Protein AF-A0A9E6SUI2-F1 (afdb_monomer_lite)

Foldseek 3Di:
DDPVLVVLLLVLLVLLQVLLCLQQVHNDNVSSVVSCVVLVLDDPVRSVVNVLSNVQSVCCVVPVGRPDDGDPVSSVVSVVSSVSSVVSSVD

Secondary structure (DSSP, 8-state):
--HHHHHHHHHHHHHHHHHHHHHHTSS-HHHHHHHHHHTTS--HHHHHHHHHHHHHHHHHHHHS---S---HHHHHHHHHHHHHHHHHHT-

Radius of gyration: 12.63 Å; chains: 1; bounding box: 31×24×33 Å

Organism: NCBI:txid2682776

Structure (mmCIF, N/CA/C/O backbone):
data_AF-A0A9E6SUI2-F1
#
_entry.id   AF-A0A9E6SUI2-F1
#
loop_
_atom_site.group_PDB
_atom_site.id
_atom_site.type_symbol
_atom_site.label_atom_id
_atom_site.label_alt_id
_atom_site.label_comp_id
_atom_site.label_asym_id
_atom_site.label_entity_id
_atom_site.label_seq_id
_atom_site.pdbx_PDB_ins_code
_atom_site.Cartn_x
_atom_site.Cartn_y
_atom_site.Cartn_z
_atom_site.occupancy
_atom_site.B_iso_or_equiv
_atom_site.auth_seq_id
_atom_site.auth_comp_id
_atom_site.auth_asym_id
_atom_site.auth_atom_id
_atom_site.pdbx_PDB_model_num
ATOM 1 N N . MET A 1 1 ? 14.351 3.591 -16.335 1.00 66.56 1 MET A N 1
ATOM 2 C CA . MET A 1 1 ? 13.927 3.914 -14.957 1.00 66.56 1 MET A CA 1
ATOM 3 C C . MET A 1 1 ? 15.170 4.002 -14.094 1.00 66.56 1 MET A C 1
ATOM 5 O O . MET A 1 1 ? 16.018 3.125 -14.207 1.00 66.56 1 MET A O 1
ATOM 9 N N . ASP A 1 2 ? 15.297 5.064 -13.303 1.00 84.75 2 ASP A N 1
ATOM 10 C CA . ASP A 1 2 ? 16.411 5.246 -12.373 1.00 84.75 2 ASP A CA 1
ATOM 11 C C . ASP A 1 2 ? 16.413 4.140 -11.295 1.00 84.75 2 ASP A C 1
ATOM 13 O O . ASP A 1 2 ? 15.371 3.814 -10.719 1.00 84.75 2 ASP A O 1
ATOM 17 N N . GLU A 1 3 ? 17.568 3.513 -11.054 1.00 87.25 3 GLU A N 1
ATOM 18 C CA . GLU A 1 3 ? 17.672 2.365 -10.140 1.00 87.25 3 GLU A CA 1
ATOM 19 C C . GLU A 1 3 ? 17.417 2.768 -8.679 1.00 87.25 3 GLU A C 1
ATOM 21 O O . GLU A 1 3 ? 16.825 2.001 -7.911 1.00 87.25 3 GLU A O 1
ATOM 26 N N . VAL A 1 4 ? 17.817 3.981 -8.288 1.00 92.12 4 VAL A N 1
ATOM 27 C CA . VAL A 1 4 ? 17.579 4.511 -6.939 1.00 92.12 4 VAL A CA 1
ATOM 28 C C . VAL A 1 4 ? 16.084 4.722 -6.730 1.00 92.12 4 VAL A C 1
ATOM 30 O O . VAL A 1 4 ? 15.531 4.303 -5.709 1.00 92.12 4 VAL A O 1
ATOM 33 N N . LEU A 1 5 ? 15.410 5.301 -7.718 1.00 91.75 5 LEU A N 1
ATOM 34 C CA . LEU A 1 5 ? 13.977 5.547 -7.691 1.00 91.75 5 LEU A CA 1
ATOM 35 C C . LEU A 1 5 ? 13.170 4.246 -7.630 1.00 91.75 5 LEU A C 1
ATOM 37 O O . LEU A 1 5 ? 12.266 4.117 -6.801 1.00 91.75 5 LEU A O 1
ATOM 41 N N . ARG A 1 6 ? 13.563 3.237 -8.420 1.00 91.06 6 ARG A N 1
ATOM 42 C CA . ARG A 1 6 ? 12.991 1.883 -8.359 1.00 91.06 6 ARG A CA 1
ATOM 43 C C . ARG A 1 6 ? 13.099 1.296 -6.949 1.00 91.06 6 ARG A C 1
ATOM 45 O O . ARG A 1 6 ? 12.108 0.809 -6.406 1.00 91.06 6 ARG A O 1
ATOM 52 N N . LYS A 1 7 ? 14.285 1.359 -6.334 1.00 93.19 7 LYS A N 1
ATOM 53 C CA . LYS A 1 7 ? 14.511 0.847 -4.969 1.00 93.19 7 LYS A CA 1
ATOM 54 C C . LYS A 1 7 ? 13.664 1.585 -3.935 1.00 93.19 7 LYS A C 1
ATOM 56 O O . LYS A 1 7 ? 13.086 0.941 -3.059 1.00 93.19 7 LYS A O 1
ATOM 61 N N . ARG A 1 8 ? 13.549 2.912 -4.044 1.00 95.69 8 ARG A N 1
ATOM 62 C CA . ARG A 1 8 ? 12.707 3.726 -3.152 1.00 95.69 8 ARG A CA 1
ATOM 63 C C . ARG A 1 8 ? 11.233 3.356 -3.276 1.00 95.69 8 ARG A C 1
ATOM 65 O O . ARG A 1 8 ? 10.586 3.162 -2.251 1.00 95.69 8 ARG A O 1
ATOM 72 N N . PHE A 1 9 ? 10.725 3.197 -4.496 1.00 95.69 9 PHE A N 1
ATOM 73 C CA . PHE A 1 9 ? 9.356 2.741 -4.735 1.00 95.69 9 PHE A CA 1
ATOM 74 C C . PHE A 1 9 ? 9.084 1.383 -4.088 1.00 95.69 9 PHE A C 1
ATOM 76 O O . PHE A 1 9 ? 8.170 1.274 -3.274 1.00 95.69 9 PHE A O 1
ATOM 83 N N . VAL A 1 10 ? 9.914 0.374 -4.379 1.00 95.12 10 VAL A N 1
ATOM 84 C CA . VAL A 1 10 ? 9.751 -0.977 -3.815 1.00 95.12 10 VAL A CA 1
ATOM 85 C C . VAL A 1 10 ? 9.809 -0.939 -2.288 1.00 95.12 10 VAL A C 1
ATOM 87 O O . VAL A 1 10 ? 8.980 -1.556 -1.624 1.00 95.12 10 VAL A O 1
ATOM 90 N N . GLY A 1 11 ? 10.750 -0.183 -1.717 1.00 96.19 11 GLY A N 1
ATOM 91 C CA . GLY A 1 11 ? 10.867 -0.022 -0.269 1.00 96.19 11 GLY A CA 1
ATOM 92 C C . GLY A 1 11 ? 9.611 0.579 0.368 1.00 96.19 11 GLY A C 1
ATOM 93 O O . GLY A 1 11 ? 9.102 0.036 1.346 1.00 96.19 11 GLY A O 1
ATOM 94 N N . GLN A 1 12 ? 9.078 1.662 -0.205 1.00 97.38 12 GLN A N 1
ATOM 95 C CA . GLN A 1 12 ? 7.879 2.326 0.317 1.00 97.38 12 GLN A CA 1
ATOM 96 C C . GLN A 1 12 ? 6.613 1.481 0.125 1.00 97.38 12 GLN A C 1
ATOM 98 O O . GLN A 1 12 ? 5.815 1.356 1.052 1.00 97.38 12 GLN A O 1
ATOM 103 N N . ALA A 1 13 ? 6.443 0.839 -1.032 1.00 97.06 13 ALA A N 1
ATOM 104 C CA . ALA A 1 13 ? 5.311 -0.049 -1.288 1.00 97.06 13 ALA A CA 1
ATOM 105 C C . ALA A 1 13 ? 5.302 -1.251 -0.326 1.00 97.06 13 ALA A C 1
ATOM 107 O O . ALA A 1 13 ? 4.260 -1.588 0.238 1.00 97.06 13 ALA A O 1
ATOM 108 N N . ARG A 1 14 ? 6.471 -1.845 -0.048 1.00 96.06 14 ARG A N 1
ATOM 109 C CA . ARG A 1 14 ? 6.605 -2.907 0.963 1.00 96.06 14 ARG A CA 1
ATOM 110 C C . ARG A 1 14 ? 6.250 -2.431 2.360 1.00 96.06 14 ARG A C 1
ATOM 112 O O . ARG A 1 14 ? 5.554 -3.144 3.076 1.00 96.06 14 ARG A O 1
ATOM 119 N N . LEU A 1 15 ? 6.700 -1.241 2.750 1.00 97.31 15 LEU A N 1
ATOM 120 C CA . LEU A 1 15 ? 6.352 -0.675 4.050 1.00 97.31 15 LEU A CA 1
ATOM 121 C C . LEU A 1 15 ? 4.833 -0.502 4.188 1.00 97.31 15 LEU A C 1
ATOM 123 O O . LEU A 1 15 ? 4.261 -0.932 5.186 1.00 97.31 15 LEU A O 1
ATOM 127 N N . VAL A 1 16 ? 4.169 0.049 3.168 1.00 97.38 16 VAL A N 1
ATOM 128 C CA . VAL A 1 16 ? 2.703 0.179 3.145 1.00 97.38 16 VAL A CA 1
ATOM 129 C C . VAL A 1 16 ? 2.017 -1.183 3.266 1.00 97.38 16 VAL A C 1
ATOM 131 O O . VAL A 1 16 ? 1.088 -1.322 4.059 1.00 97.38 16 VAL A O 1
ATOM 134 N N . ARG A 1 17 ? 2.491 -2.207 2.543 1.00 97.06 17 ARG A N 1
ATOM 135 C CA . ARG A 1 17 ? 1.967 -3.578 2.654 1.00 97.06 17 ARG A CA 1
ATOM 136 C C . ARG A 1 17 ? 2.072 -4.122 4.078 1.00 97.06 17 ARG A C 1
ATOM 138 O O . ARG A 1 17 ? 1.096 -4.662 4.587 1.00 97.06 17 ARG A O 1
ATOM 145 N N . LEU A 1 18 ? 3.224 -3.959 4.728 1.00 96.38 18 LEU A N 1
ATOM 146 C CA . LEU A 1 18 ? 3.431 -4.422 6.103 1.00 96.38 18 LEU A CA 1
ATOM 147 C C . LEU A 1 18 ? 2.502 -3.713 7.096 1.00 96.38 18 LEU A C 1
ATOM 149 O O . LEU A 1 18 ? 1.947 -4.358 7.983 1.00 96.38 18 LEU A O 1
ATOM 1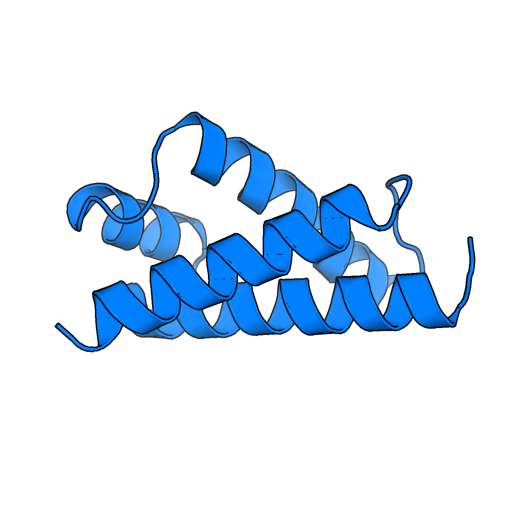53 N N . LEU A 1 19 ? 2.300 -2.404 6.933 1.00 96.62 19 LEU A N 1
ATOM 154 C CA . LEU A 1 19 ? 1.372 -1.635 7.766 1.00 96.62 19 LEU A CA 1
ATOM 155 C C . LEU A 1 19 ? -0.076 -2.088 7.556 1.00 96.62 19 LEU A C 1
ATOM 157 O O . LEU A 1 19 ? -0.803 -2.276 8.526 1.00 96.62 19 LEU A O 1
ATOM 161 N N . LEU A 1 20 ? -0.480 -2.328 6.306 1.00 96.62 20 LEU A N 1
ATOM 162 C CA . LEU A 1 20 ? -1.798 -2.878 5.987 1.00 96.62 20 LEU A CA 1
ATOM 163 C C . LEU A 1 20 ? -2.010 -4.249 6.631 1.00 96.62 20 LEU A C 1
ATOM 165 O O . LEU A 1 20 ? -3.063 -4.473 7.221 1.00 96.62 20 LEU A O 1
ATOM 169 N N . TRP A 1 21 ? -1.015 -5.137 6.571 1.00 96.69 21 TRP A N 1
ATOM 170 C CA . TRP A 1 21 ? -1.094 -6.449 7.218 1.00 96.69 21 TRP A CA 1
ATOM 171 C C . TRP A 1 21 ? -1.246 -6.359 8.730 1.00 96.69 21 TRP A C 1
ATOM 173 O O . TRP A 1 21 ? -1.996 -7.137 9.317 1.00 96.69 21 TRP A O 1
ATOM 183 N N . ARG A 1 22 ? -0.565 -5.395 9.357 1.00 95.81 22 ARG A N 1
ATOM 184 C CA . ARG A 1 22 ? -0.707 -5.127 10.790 1.00 95.81 22 ARG A CA 1
ATOM 185 C C . ARG A 1 22 ? -2.125 -4.659 11.127 1.00 95.81 22 ARG A C 1
ATOM 187 O O . ARG A 1 22 ? -2.761 -5.269 11.978 1.00 95.81 22 ARG A O 1
ATOM 194 N N . ILE A 1 23 ? -2.642 -3.667 10.399 1.00 94.50 23 ILE A N 1
ATOM 195 C CA . ILE A 1 23 ? -3.997 -3.115 10.587 1.00 94.50 23 ILE A CA 1
ATOM 196 C C . ILE A 1 23 ? -5.075 -4.184 10.371 1.00 94.50 23 ILE A C 1
ATOM 198 O O . ILE A 1 23 ? -6.032 -4.278 11.134 1.00 94.50 23 ILE A O 1
ATOM 202 N N . GLY A 1 24 ? -4.934 -4.991 9.319 1.00 94.50 24 GLY A N 1
ATOM 203 C CA . GLY A 1 24 ? -5.888 -6.046 8.982 1.00 94.50 24 GLY A CA 1
ATOM 204 C C . GLY A 1 24 ? -5.720 -7.336 9.781 1.00 94.50 24 GLY A C 1
ATOM 205 O O . GLY A 1 24 ? -6.550 -8.230 9.631 1.00 94.50 24 GLY A O 1
ATOM 206 N N . ASN A 1 25 ? -4.646 -7.463 10.570 1.00 95.38 25 ASN A N 1
ATOM 207 C CA . ASN A 1 25 ? -4.209 -8.706 11.214 1.00 95.38 25 ASN A CA 1
ATOM 208 C C . ASN A 1 25 ? -4.279 -9.928 10.268 1.00 95.38 25 ASN A C 1
ATOM 210 O O . ASN A 1 25 ? -4.756 -11.005 10.626 1.00 95.38 25 ASN A O 1
ATOM 214 N N . SER A 1 26 ? -3.871 -9.727 9.014 1.00 95.56 26 SER A N 1
ATOM 215 C CA . SER A 1 26 ? -4.006 -10.691 7.920 1.00 95.56 26 SER A CA 1
ATOM 216 C C . SER A 1 26 ? -2.980 -10.387 6.833 1.00 95.56 26 SER A C 1
ATOM 218 O O . SER A 1 26 ? -2.537 -9.253 6.694 1.00 95.56 26 SER A O 1
ATOM 220 N N . THR A 1 27 ? -2.605 -11.381 6.030 1.00 94.88 27 THR A N 1
ATOM 221 C CA . THR A 1 27 ? -1.791 -11.163 4.822 1.00 94.88 27 THR A CA 1
ATOM 222 C C . THR A 1 27 ? -2.637 -10.959 3.564 1.00 94.88 27 THR A C 1
ATOM 224 O O . THR A 1 27 ? -2.111 -10.570 2.518 1.00 94.88 27 THR A O 1
ATOM 227 N N . ASP A 1 28 ? -3.951 -11.179 3.660 1.00 95.69 28 ASP A N 1
ATOM 228 C CA . ASP A 1 28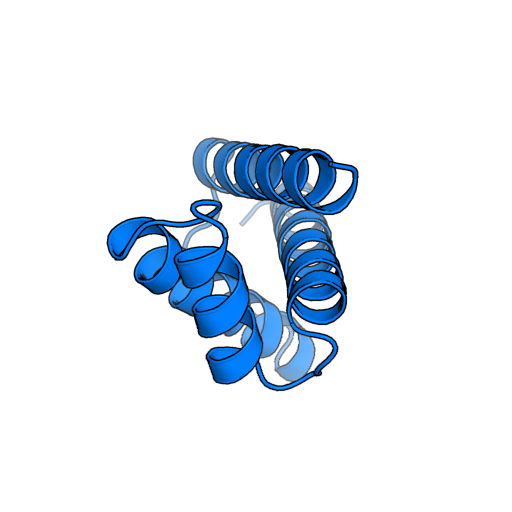 ? -4.900 -10.937 2.580 1.00 95.69 28 ASP A CA 1
ATOM 229 C C . ASP A 1 28 ? -5.151 -9.432 2.405 1.00 95.69 28 ASP A C 1
ATOM 231 O O . ASP A 1 28 ? -5.715 -8.768 3.280 1.00 95.69 28 ASP A O 1
ATOM 235 N N . LEU A 1 29 ? -4.733 -8.874 1.264 1.00 94.50 29 LEU A N 1
ATOM 236 C CA . LEU A 1 29 ? -4.824 -7.432 1.017 1.00 94.50 29 LEU A CA 1
ATOM 237 C C . LEU A 1 29 ? -6.269 -6.929 0.971 1.00 94.50 29 LEU A C 1
ATOM 239 O O . LEU A 1 29 ? -6.515 -5.807 1.405 1.00 94.50 29 LEU A O 1
ATOM 243 N N . ALA A 1 30 ? -7.227 -7.730 0.495 1.00 95.44 30 ALA A N 1
ATOM 244 C CA . ALA A 1 30 ? -8.631 -7.322 0.468 1.00 95.44 30 ALA A CA 1
ATOM 245 C C . ALA A 1 30 ? -9.177 -7.122 1.892 1.00 95.44 30 ALA A C 1
ATOM 247 O O . ALA A 1 30 ? -9.795 -6.095 2.183 1.00 95.44 30 ALA A O 1
ATOM 248 N N . THR A 1 31 ? -8.865 -8.052 2.796 1.00 96.12 31 THR A N 1
ATOM 249 C CA . THR A 1 31 ? -9.158 -7.960 4.233 1.00 96.12 31 THR A CA 1
ATOM 250 C C . THR A 1 31 ? -8.503 -6.725 4.849 1.00 96.12 31 THR A C 1
ATOM 252 O O . THR A 1 31 ? -9.165 -5.950 5.539 1.00 96.12 31 THR A O 1
ATOM 255 N N . CYS A 1 32 ? -7.226 -6.485 4.547 1.00 97.12 32 CYS A N 1
ATOM 256 C CA . CYS A 1 32 ? -6.488 -5.339 5.081 1.00 97.12 32 CYS A CA 1
ATOM 257 C C . CYS A 1 32 ? -7.046 -3.996 4.599 1.00 97.12 32 CYS A C 1
ATOM 259 O O . CYS A 1 32 ? -7.197 -3.066 5.390 1.00 97.12 32 CYS A O 1
ATOM 261 N N . PHE A 1 33 ? -7.396 -3.889 3.315 1.00 97.00 33 PHE A N 1
ATOM 262 C CA . PHE A 1 33 ? -8.0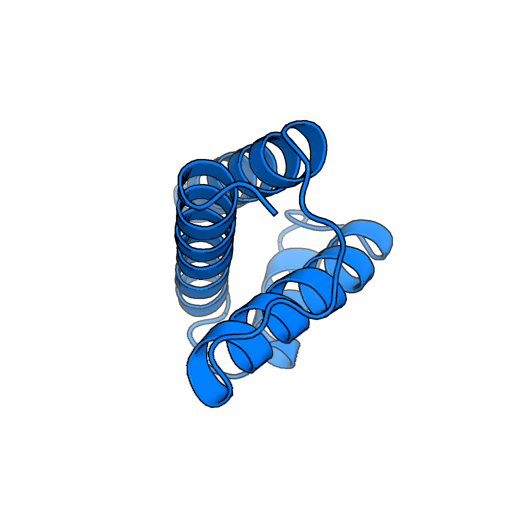49 -2.698 2.778 1.00 97.00 33 PHE A CA 1
ATOM 263 C C . PHE A 1 33 ? -9.426 -2.483 3.399 1.00 97.00 33 PHE A C 1
ATOM 265 O O . PHE A 1 33 ? -9.778 -1.346 3.703 1.00 97.00 33 PHE A O 1
ATOM 272 N N . CYS A 1 34 ? -10.192 -3.552 3.635 1.00 96.38 34 CYS A N 1
ATOM 273 C CA . CYS A 1 34 ? -11.476 -3.455 4.319 1.00 96.38 34 CYS A CA 1
ATOM 274 C C . CYS A 1 34 ? -11.312 -2.881 5.735 1.00 96.38 34 CYS A C 1
ATOM 276 O O . CYS A 1 34 ? -11.976 -1.899 6.067 1.00 96.38 34 CYS A O 1
ATOM 278 N N . ALA A 1 35 ? -10.373 -3.415 6.523 1.00 95.50 35 ALA A N 1
ATOM 279 C CA . ALA A 1 35 ? -10.070 -2.921 7.867 1.00 95.50 35 ALA A CA 1
ATOM 280 C C . ALA A 1 35 ? -9.612 -1.451 7.856 1.00 95.50 35 ALA A C 1
ATOM 282 O O . ALA A 1 35 ? -10.146 -0.621 8.592 1.00 95.50 35 ALA A O 1
ATOM 283 N N . ALA A 1 36 ? -8.690 -1.092 6.957 1.00 95.38 36 ALA A N 1
ATOM 284 C CA . ALA A 1 36 ? -8.201 0.279 6.826 1.00 95.38 36 ALA A CA 1
ATOM 285 C C . ALA A 1 36 ? -9.302 1.270 6.392 1.00 95.38 36 ALA A C 1
ATOM 287 O O . ALA A 1 36 ? -9.321 2.411 6.857 1.00 95.38 36 ALA A O 1
ATOM 288 N N . LYS A 1 37 ? -10.251 0.850 5.541 1.00 95.50 37 LYS A N 1
ATOM 289 C CA . LYS A 1 37 ? -11.435 1.657 5.195 1.00 95.50 37 LYS A CA 1
ATOM 290 C C . LYS A 1 37 ? -12.376 1.828 6.386 1.00 95.50 37 LYS A C 1
ATOM 292 O O . LYS A 1 37 ? -12.822 2.940 6.650 1.00 95.50 37 LYS A O 1
ATOM 297 N N . GLN A 1 38 ? -12.676 0.746 7.104 1.00 93.69 38 GLN A N 1
ATOM 298 C CA . GLN A 1 38 ? -13.560 0.779 8.274 1.00 93.69 38 GLN A CA 1
ATOM 299 C C . GLN A 1 38 ? -12.997 1.664 9.394 1.00 93.69 38 GLN A C 1
ATOM 301 O O . GLN A 1 38 ? -13.758 2.374 10.045 1.00 93.69 38 GLN A O 1
ATOM 306 N N . GLY A 1 39 ? -11.671 1.694 9.560 1.00 90.81 39 GLY A N 1
ATOM 307 C CA . GLY A 1 39 ? -10.976 2.605 10.474 1.00 90.81 39 GLY A CA 1
ATOM 308 C C . GLY A 1 39 ? -10.851 4.054 9.978 1.00 90.81 39 GLY A C 1
ATOM 309 O O . GLY A 1 39 ? -10.171 4.851 10.616 1.00 90.81 39 GLY A O 1
ATOM 310 N N . GLY A 1 40 ? -11.435 4.409 8.825 1.00 92.06 40 GLY A N 1
ATOM 311 C CA . GLY A 1 40 ? -11.344 5.757 8.246 1.00 92.06 40 GLY A CA 1
ATOM 312 C C . GLY A 1 40 ? -9.945 6.141 7.743 1.00 92.06 40 GLY A C 1
ATOM 313 O O . GLY A 1 40 ? -9.680 7.309 7.455 1.00 92.06 40 GLY A O 1
ATOM 314 N N . MET A 1 41 ? -9.035 5.170 7.624 1.00 93.38 41 MET A N 1
ATOM 315 C CA . MET A 1 41 ? -7.640 5.397 7.246 1.00 93.38 41 MET A CA 1
ATOM 316 C C . MET A 1 41 ? -7.479 5.554 5.734 1.00 93.38 41 MET A C 1
ATOM 318 O O . MET A 1 41 ? -6.596 6.285 5.290 1.00 93.38 41 MET A O 1
ATOM 322 N N . LEU A 1 42 ? -8.322 4.900 4.933 1.00 95.06 42 LEU A N 1
ATOM 323 C CA . LEU A 1 42 ? -8.285 4.938 3.468 1.00 95.06 42 LEU A CA 1
ATOM 324 C C . LEU A 1 42 ? -9.680 5.183 2.883 1.00 95.06 42 LEU A C 1
ATOM 326 O O . LEU A 1 42 ? -10.671 4.660 3.388 1.00 95.06 42 LEU A O 1
ATOM 330 N N . GLY A 1 43 ? -9.740 5.953 1.796 1.00 95.31 43 GLY A N 1
ATOM 331 C CA . GLY A 1 43 ? -10.922 6.066 0.939 1.00 95.31 43 GLY A CA 1
ATOM 332 C C . GLY A 1 43 ? -10.932 5.044 -0.205 1.00 95.31 43 GLY A C 1
ATOM 333 O O . GLY A 1 43 ? -9.980 4.288 -0.396 1.00 95.31 43 GLY A O 1
ATOM 334 N N . ASP A 1 44 ? -12.000 5.038 -1.004 1.00 94.25 44 ASP A N 1
ATOM 335 C CA . ASP A 1 44 ? -12.121 4.164 -2.182 1.00 94.25 44 ASP A CA 1
ATOM 336 C C . ASP A 1 44 ? -11.029 4.410 -3.233 1.00 94.25 44 ASP A C 1
ATOM 338 O O . ASP A 1 44 ? -10.449 3.456 -3.754 1.00 94.25 44 ASP A O 1
ATOM 342 N N . ASP A 1 45 ? -10.698 5.674 -3.503 1.00 94.81 45 ASP A N 1
ATOM 343 C CA . ASP A 1 4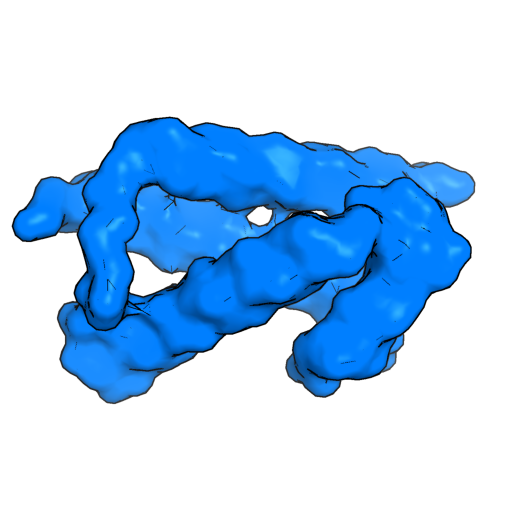5 ? -9.623 6.030 -4.438 1.00 94.81 45 ASP A CA 1
ATOM 344 C C . ASP A 1 45 ? -8.240 5.623 -3.917 1.00 94.81 45 ASP A C 1
ATOM 346 O O . ASP A 1 45 ? -7.395 5.169 -4.690 1.00 94.81 45 ASP A O 1
ATOM 350 N N . ASP A 1 46 ? -8.024 5.717 -2.600 1.00 94.62 46 ASP A N 1
ATOM 351 C CA . ASP A 1 46 ? -6.777 5.275 -1.977 1.00 94.62 46 ASP A CA 1
ATOM 352 C C . ASP A 1 46 ? -6.591 3.764 -2.143 1.00 94.62 46 ASP A C 1
ATOM 354 O O . ASP A 1 46 ? -5.502 3.312 -2.486 1.00 94.62 46 ASP A O 1
ATOM 358 N N . VAL A 1 47 ? -7.653 2.981 -1.927 1.00 95.69 47 VAL A N 1
ATOM 359 C CA . VAL A 1 47 ? -7.612 1.518 -2.066 1.00 95.69 47 VAL A CA 1
ATOM 360 C C . VAL A 1 47 ? -7.349 1.102 -3.507 1.00 95.69 47 VAL A C 1
ATOM 362 O O . VAL A 1 47 ? -6.521 0.221 -3.734 1.00 95.69 47 VAL A O 1
ATOM 365 N N . ARG A 1 48 ? -8.013 1.736 -4.481 1.00 95.19 48 ARG A N 1
ATOM 366 C CA . ARG A 1 48 ? -7.775 1.456 -5.905 1.00 95.19 48 ARG A CA 1
ATOM 367 C C . ARG A 1 48 ? -6.317 1.691 -6.271 1.00 95.19 48 ARG A C 1
ATOM 369 O O . ARG A 1 48 ? -5.657 0.774 -6.753 1.00 95.19 48 ARG A O 1
ATOM 376 N N . LEU A 1 49 ? -5.806 2.876 -5.940 1.00 94.81 49 LEU A N 1
ATOM 377 C CA . LEU A 1 49 ? -4.432 3.241 -6.250 1.00 94.81 49 LEU A CA 1
ATOM 378 C C . LEU A 1 49 ? -3.430 2.332 -5.532 1.00 94.81 49 LEU A C 1
ATOM 380 O O . LEU A 1 49 ? -2.516 1.807 -6.158 1.00 94.81 49 LEU A O 1
ATOM 384 N N . LEU A 1 50 ? -3.592 2.103 -4.227 1.00 96.50 50 LEU A N 1
ATOM 385 C CA . LEU A 1 50 ? -2.705 1.209 -3.481 1.00 96.50 50 LEU A CA 1
ATOM 386 C C . LEU A 1 50 ? -2.747 -0.221 -4.027 1.00 96.50 50 LEU A C 1
ATOM 388 O O . LEU A 1 50 ? -1.707 -0.870 -4.064 1.00 96.50 50 LEU A O 1
ATOM 392 N N . GLY A 1 51 ? -3.898 -0.701 -4.498 1.00 96.12 51 GLY A N 1
ATOM 393 C CA . GLY A 1 51 ? -4.007 -1.986 -5.187 1.00 96.12 51 GLY A CA 1
ATOM 394 C C . GLY A 1 51 ? -3.091 -2.071 -6.410 1.00 96.12 51 GLY A C 1
ATOM 395 O O . GLY A 1 51 ? -2.325 -3.027 -6.536 1.00 96.12 51 GLY A O 1
ATOM 396 N N . GLU A 1 52 ? -3.101 -1.047 -7.265 1.00 95.62 52 GLU A N 1
ATOM 397 C CA . GLU A 1 52 ? -2.227 -0.970 -8.443 1.00 95.62 52 GLU A CA 1
ATOM 398 C C . GLU A 1 52 ? -0.741 -0.923 -8.054 1.00 95.62 52 GLU A C 1
ATOM 400 O O . GLU A 1 52 ? 0.073 -1.677 -8.593 1.00 95.62 52 GLU A O 1
ATOM 405 N N . LEU A 1 53 ? -0.379 -0.090 -7.072 1.00 96.38 53 LEU A N 1
ATOM 406 C CA . LEU A 1 53 ? 1.015 0.077 -6.646 1.00 96.38 53 LEU A CA 1
ATOM 407 C C . LEU A 1 53 ? 1.575 -1.171 -5.961 1.00 96.38 53 LEU A C 1
ATOM 409 O O . LEU A 1 53 ? 2.717 -1.557 -6.212 1.00 96.38 53 LEU A O 1
ATOM 413 N N . LEU A 1 54 ? 0.777 -1.826 -5.119 1.00 96.38 54 LEU A N 1
ATOM 414 C CA . LEU A 1 54 ? 1.167 -3.082 -4.485 1.00 96.38 54 LEU A CA 1
ATOM 415 C C . LEU A 1 54 ? 1.236 -4.223 -5.508 1.00 96.38 54 LEU A C 1
ATOM 417 O O . LEU A 1 54 ? 2.117 -5.074 -5.398 1.00 96.38 54 LEU A O 1
ATOM 421 N N . GLY A 1 55 ? 0.369 -4.230 -6.523 1.00 95.12 55 GLY A N 1
ATOM 422 C CA . GLY A 1 55 ? 0.472 -5.159 -7.650 1.00 95.12 55 GLY A CA 1
ATOM 423 C C . GLY A 1 55 ? 1.766 -4.964 -8.446 1.00 95.12 55 GLY A C 1
ATOM 424 O O . GLY A 1 55 ? 2.464 -5.933 -8.744 1.00 95.12 55 GLY A O 1
ATOM 425 N N . ALA A 1 56 ? 2.140 -3.712 -8.721 1.00 93.88 56 ALA A N 1
ATOM 426 C CA . ALA A 1 56 ? 3.392 -3.381 -9.397 1.00 93.88 56 ALA A CA 1
ATOM 427 C C . ALA A 1 56 ? 4.637 -3.755 -8.571 1.00 93.88 56 ALA A C 1
ATOM 429 O O . ALA A 1 56 ? 5.629 -4.229 -9.129 1.00 93.88 56 ALA A O 1
ATOM 430 N N . GLU A 1 57 ? 4.594 -3.589 -7.245 1.00 95.19 57 GLU A N 1
ATOM 431 C CA . GLU A 1 57 ? 5.659 -4.061 -6.352 1.00 95.19 57 GLU A CA 1
ATOM 432 C C . GLU A 1 57 ? 5.779 -5.591 -6.365 1.00 95.19 57 GLU A C 1
ATOM 434 O O . GLU A 1 57 ? 6.894 -6.106 -6.454 1.00 95.19 57 GLU A O 1
ATOM 439 N N . GLU A 1 58 ? 4.659 -6.320 -6.353 1.00 93.50 58 GLU A N 1
ATOM 440 C CA . GLU A 1 58 ? 4.675 -7.787 -6.420 1.00 93.50 58 GLU A CA 1
ATOM 441 C C . GLU A 1 58 ? 5.241 -8.281 -7.759 1.00 93.50 58 GLU A C 1
ATOM 443 O O . GLU A 1 58 ? 6.097 -9.166 -7.795 1.00 93.50 58 GLU A O 1
ATOM 448 N N . ALA A 1 59 ? 4.843 -7.653 -8.869 1.00 92.62 59 ALA A N 1
ATOM 449 C CA . ALA A 1 59 ? 5.401 -7.944 -10.187 1.00 92.62 59 ALA A CA 1
ATOM 450 C C . ALA A 1 59 ? 6.918 -7.693 -10.231 1.00 92.62 59 ALA A C 1
ATOM 452 O O . ALA A 1 59 ? 7.661 -8.504 -10.789 1.00 92.62 59 ALA A O 1
ATOM 453 N N . CYS A 1 60 ? 7.386 -6.627 -9.576 1.00 90.88 60 CYS A N 1
ATOM 454 C CA . CYS A 1 60 ? 8.808 -6.327 -9.443 1.00 90.88 60 CYS A CA 1
ATOM 455 C C . CYS A 1 60 ? 9.551 -7.373 -8.614 1.00 90.88 60 CYS A C 1
ATOM 457 O O . CYS A 1 60 ? 10.703 -7.678 -8.914 1.00 90.88 60 CYS A O 1
ATOM 459 N N . ARG A 1 61 ? 8.923 -7.927 -7.577 1.00 87.25 61 ARG A N 1
ATOM 460 C CA . ARG A 1 61 ? 9.511 -9.000 -6.772 1.00 87.25 61 ARG A CA 1
ATOM 461 C C . ARG A 1 61 ? 9.600 -10.315 -7.549 1.00 87.25 61 ARG A C 1
ATOM 463 O O . ARG A 1 61 ? 10.583 -11.030 -7.388 1.00 87.25 61 ARG A O 1
ATOM 470 N N . ALA A 1 62 ? 8.592 -10.624 -8.363 1.00 91.31 62 ALA A N 1
ATOM 471 C CA . ALA A 1 62 ? 8.518 -11.874 -9.116 1.00 91.31 62 ALA A CA 1
ATOM 472 C C . ALA A 1 62 ? 9.376 -11.872 -10.393 1.00 91.31 62 ALA A C 1
ATOM 474 O O . ALA A 1 62 ? 10.001 -12.880 -10.704 1.00 91.31 62 ALA A O 1
ATOM 475 N N . ASN A 1 63 ? 9.409 -10.754 -11.125 1.00 89.25 63 ASN A N 1
ATOM 476 C CA . ASN A 1 63 ? 9.962 -10.689 -12.485 1.00 89.25 63 ASN A CA 1
ATOM 477 C C . ASN A 1 63 ? 11.090 -9.658 -12.654 1.00 89.25 63 ASN A C 1
ATOM 479 O O . ASN A 1 63 ? 11.485 -9.370 -13.779 1.00 89.25 63 ASN A O 1
ATOM 483 N N . ASP A 1 64 ? 11.562 -9.045 -11.565 1.00 84.94 64 ASP A N 1
ATOM 484 C CA . ASP A 1 64 ? 12.519 -7.928 -11.587 1.00 84.94 64 ASP A CA 1
ATOM 485 C C . ASP A 1 64 ? 12.082 -6.734 -12.469 1.00 84.94 64 ASP A C 1
ATOM 487 O O . ASP A 1 64 ? 12.890 -5.927 -12.920 1.00 84.94 64 ASP A O 1
ATOM 491 N N . ALA A 1 65 ? 10.775 -6.580 -12.694 1.00 84.50 65 ALA A N 1
ATOM 492 C CA . ALA A 1 65 ? 10.214 -5.539 -13.548 1.00 84.50 65 ALA A CA 1
ATOM 493 C C . ALA A 1 65 ? 9.095 -4.785 -12.827 1.00 84.50 65 ALA A C 1
ATOM 495 O O . ALA A 1 65 ? 8.151 -5.393 -12.328 1.00 84.50 65 ALA A O 1
ATOM 496 N N . VAL A 1 66 ? 9.180 -3.453 -12.796 1.00 84.69 66 VAL A N 1
ATOM 497 C CA . VAL A 1 66 ? 8.074 -2.597 -12.347 1.00 84.69 66 VAL A CA 1
ATOM 498 C C . VAL A 1 66 ? 7.244 -2.240 -13.585 1.00 84.69 66 VAL A C 1
ATOM 500 O O . VAL A 1 66 ? 7.754 -1.525 -14.446 1.00 84.69 66 VAL A O 1
ATOM 503 N N . PRO A 1 67 ? 5.997 -2.725 -13.716 1.00 88.38 67 PRO A N 1
ATOM 504 C CA . PRO A 1 67 ? 5.188 -2.545 -14.925 1.00 88.38 67 PRO A CA 1
ATOM 505 C C . PRO A 1 67 ? 4.528 -1.157 -15.019 1.00 88.38 67 PRO A C 1
ATOM 507 O O . PRO A 1 67 ? 3.604 -0.970 -15.804 1.00 88.38 67 PRO A O 1
ATOM 510 N N . ILE A 1 68 ? 4.976 -0.196 -14.208 1.00 88.88 68 ILE A N 1
ATOM 511 C CA . ILE A 1 68 ? 4.468 1.176 -14.164 1.00 88.88 68 ILE A CA 1
ATOM 512 C C . ILE A 1 68 ? 5.631 2.161 -14.243 1.00 88.88 68 ILE A C 1
ATOM 514 O O . ILE A 1 68 ? 6.751 1.857 -13.822 1.00 88.88 68 ILE A O 1
ATOM 518 N N . GLU A 1 69 ? 5.357 3.357 -14.754 1.00 89.50 69 GLU A N 1
ATOM 519 C CA . GLU A 1 69 ? 6.300 4.462 -14.648 1.00 89.50 69 GLU A CA 1
ATOM 520 C C . GLU A 1 69 ? 6.360 4.930 -13.190 1.00 89.50 69 GLU A C 1
ATOM 522 O O . GLU A 1 69 ? 5.338 5.231 -12.573 1.00 89.50 69 GLU A O 1
ATOM 527 N N . VAL A 1 70 ? 7.565 4.931 -12.622 1.00 90.31 70 VAL A N 1
ATOM 528 C CA . VAL A 1 70 ? 7.811 5.397 -11.258 1.00 90.31 70 VAL A CA 1
ATOM 529 C C . VAL A 1 70 ? 8.475 6.760 -11.331 1.00 90.31 70 VAL A C 1
ATOM 531 O O . VAL A 1 70 ? 9.560 6.892 -11.898 1.00 90.31 70 VAL A O 1
ATOM 534 N N . ASP A 1 71 ? 7.849 7.737 -10.687 1.00 93.38 71 ASP A N 1
ATOM 535 C CA . ASP A 1 71 ? 8.373 9.083 -10.480 1.00 93.38 71 ASP A CA 1
ATOM 536 C C . ASP A 1 71 ? 8.468 9.424 -8.972 1.00 93.38 71 ASP A C 1
ATOM 538 O O . ASP A 1 71 ? 7.982 8.694 -8.098 1.00 93.38 71 ASP A O 1
ATOM 542 N N . GLU A 1 72 ? 9.117 10.544 -8.642 1.00 94.44 72 GLU A N 1
ATOM 543 C CA . GLU A 1 72 ? 9.270 11.020 -7.256 1.00 94.44 72 GLU A CA 1
ATOM 544 C C . GLU A 1 72 ? 7.930 11.343 -6.573 1.00 94.44 72 GLU A C 1
ATOM 546 O O . GLU A 1 72 ? 7.804 11.177 -5.357 1.00 94.44 72 GLU A O 1
ATOM 551 N N . VAL A 1 73 ? 6.915 11.780 -7.326 1.00 94.25 73 VAL A N 1
ATOM 552 C CA . VAL A 1 73 ? 5.573 12.070 -6.798 1.00 94.25 73 VAL A CA 1
ATOM 553 C C . VAL A 1 73 ? 4.921 10.780 -6.321 1.00 94.25 73 VAL A C 1
ATOM 555 O O . VAL A 1 73 ? 4.331 10.762 -5.239 1.00 94.25 73 VAL A O 1
ATOM 558 N N . LEU A 1 74 ? 5.072 9.687 -7.069 1.00 94.19 74 LEU A N 1
ATOM 559 C CA . LEU A 1 74 ? 4.537 8.382 -6.699 1.00 94.19 74 LEU A CA 1
ATOM 560 C C . LEU A 1 74 ? 5.186 7.837 -5.422 1.00 94.19 74 LEU A C 1
ATOM 562 O O . LEU A 1 74 ? 4.491 7.374 -4.513 1.00 94.19 74 LEU A O 1
ATOM 566 N N . VAL A 1 75 ? 6.511 7.963 -5.312 1.00 95.56 75 VAL A N 1
ATOM 567 C CA . VAL A 1 75 ? 7.257 7.582 -4.103 1.00 95.56 75 VAL A CA 1
ATOM 568 C C . VAL A 1 75 ? 6.826 8.427 -2.905 1.00 95.56 75 VAL A C 1
ATOM 570 O O . VAL A 1 75 ? 6.542 7.879 -1.838 1.00 95.56 75 VAL A O 1
ATOM 573 N N . ALA A 1 76 ? 6.711 9.746 -3.073 1.00 95.88 76 ALA A N 1
ATOM 574 C CA . ALA A 1 76 ? 6.231 10.637 -2.019 1.00 95.88 76 ALA A CA 1
ATOM 575 C C . ALA A 1 76 ? 4.788 10.307 -1.600 1.00 95.88 76 ALA A C 1
ATOM 577 O O . ALA A 1 76 ? 4.431 10.430 -0.427 1.00 95.88 76 ALA A O 1
ATOM 578 N N . LYS A 1 77 ? 3.947 9.858 -2.537 1.00 95.75 77 LYS A N 1
ATOM 579 C CA . LYS A 1 77 ? 2.570 9.443 -2.252 1.00 95.75 77 LYS A CA 1
ATOM 580 C C . LYS A 1 77 ? 2.525 8.164 -1.417 1.00 95.75 77 LYS A C 1
ATOM 582 O O . LYS A 1 77 ? 1.800 8.128 -0.426 1.00 95.75 77 LYS A O 1
ATOM 587 N N . LEU A 1 78 ? 3.339 7.161 -1.752 1.00 96.75 78 LEU A N 1
ATOM 588 C CA . LEU A 1 78 ? 3.488 5.950 -0.935 1.00 96.75 78 LEU A CA 1
ATOM 589 C C . LEU A 1 78 ? 3.991 6.267 0.473 1.00 96.75 78 LEU A C 1
ATOM 591 O O . LEU A 1 78 ? 3.452 5.738 1.441 1.00 96.75 78 LEU A O 1
ATOM 595 N N . GLN A 1 79 ? 4.957 7.178 0.598 1.00 96.44 79 GLN A N 1
ATOM 596 C CA . GLN A 1 79 ? 5.442 7.626 1.901 1.00 96.44 79 GLN A CA 1
ATOM 597 C C . GLN A 1 79 ? 4.316 8.253 2.739 1.00 96.44 79 GLN A C 1
ATOM 599 O O . GLN A 1 79 ? 4.137 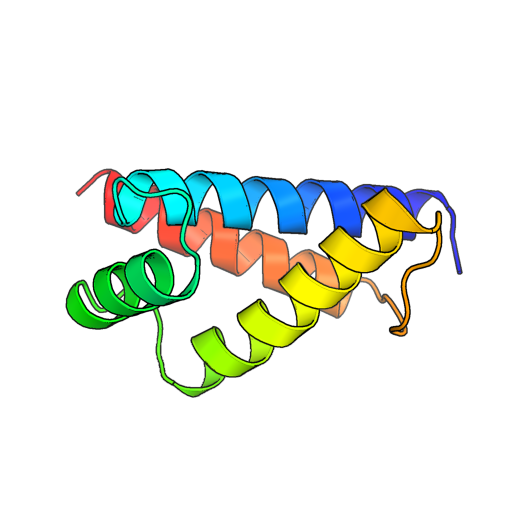7.889 3.897 1.00 96.44 79 GLN A O 1
ATOM 604 N N . ARG A 1 80 ? 3.482 9.115 2.139 1.00 95.62 80 ARG A N 1
ATOM 605 C CA . ARG A 1 80 ? 2.308 9.690 2.822 1.00 95.62 80 ARG A CA 1
ATOM 606 C C . ARG A 1 80 ? 1.305 8.624 3.263 1.00 95.62 80 ARG A C 1
ATOM 608 O O . ARG A 1 80 ? 0.734 8.756 4.344 1.00 95.62 80 ARG A O 1
ATOM 615 N N . TYR A 1 81 ? 1.082 7.583 2.458 1.00 96.06 81 TYR A N 1
ATOM 616 C CA . TYR A 1 81 ? 0.239 6.456 2.865 1.00 96.06 81 TYR A CA 1
ATOM 617 C C . TYR A 1 81 ? 0.846 5.694 4.040 1.00 96.06 81 TYR A C 1
ATOM 619 O O . TYR A 1 81 ? 0.127 5.400 4.991 1.00 96.06 81 TYR A O 1
ATOM 627 N N . ALA A 1 82 ? 2.155 5.434 4.019 1.00 95.88 82 ALA A N 1
ATOM 628 C CA . ALA A 1 82 ? 2.843 4.790 5.132 1.00 95.88 82 ALA A CA 1
ATOM 629 C C . ALA A 1 82 ? 2.715 5.613 6.425 1.00 95.88 82 ALA A C 1
ATOM 631 O O . ALA A 1 82 ? 2.321 5.073 7.456 1.00 95.88 82 ALA A O 1
ATOM 632 N N . ASP A 1 83 ? 2.948 6.926 6.365 1.00 95.00 83 ASP A N 1
ATOM 633 C CA . ASP A 1 83 ? 2.775 7.827 7.510 1.00 95.00 83 ASP A CA 1
ATOM 634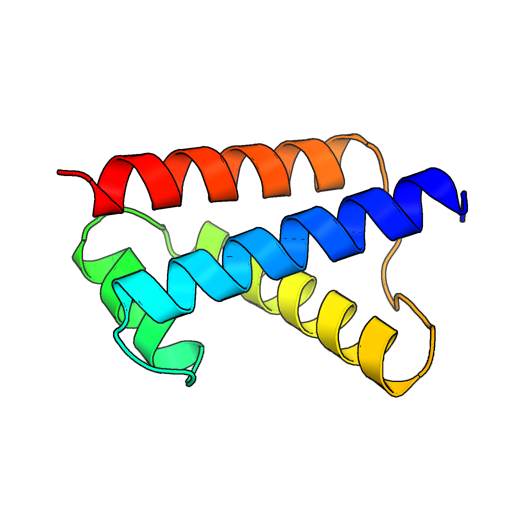 C C . ASP A 1 83 ? 1.330 7.827 8.036 1.00 95.00 83 ASP A C 1
ATOM 636 O O . ASP A 1 83 ? 1.105 7.752 9.247 1.00 95.00 83 ASP A O 1
ATOM 640 N N . LYS A 1 84 ? 0.341 7.892 7.135 1.00 92.94 84 LYS A N 1
ATOM 641 C CA . LYS A 1 84 ? -1.087 7.898 7.486 1.00 92.94 84 LYS A CA 1
ATOM 642 C C . LYS A 1 84 ? -1.497 6.602 8.188 1.00 92.94 84 LYS A C 1
ATOM 644 O O . LYS A 1 84 ? -2.104 6.661 9.254 1.00 92.94 84 LYS A O 1
ATOM 649 N N . LEU A 1 85 ? -1.136 5.455 7.613 1.00 93.88 85 LEU A N 1
ATOM 650 C CA . LEU A 1 85 ? -1.449 4.134 8.162 1.00 93.88 85 LEU A CA 1
ATOM 651 C C . LEU A 1 85 ? -0.743 3.908 9.502 1.00 93.88 85 LEU A C 1
ATOM 653 O O . LEU A 1 85 ? -1.364 3.449 10.454 1.00 93.88 85 LEU A O 1
ATOM 657 N N . ASN A 1 86 ? 0.531 4.294 9.611 1.00 92.88 86 ASN A N 1
ATOM 658 C CA . ASN A 1 86 ? 1.288 4.108 10.844 1.00 92.88 86 ASN A CA 1
ATOM 659 C C . ASN A 1 86 ? 0.738 4.949 12.009 1.00 92.88 86 ASN A C 1
ATOM 661 O O . ASN A 1 86 ? 0.694 4.472 13.140 1.00 92.88 86 ASN A O 1
ATOM 665 N N . ARG A 1 87 ? 0.287 6.184 11.741 1.00 88.94 87 ARG A N 1
ATOM 666 C CA . ARG A 1 87 ? -0.356 7.036 12.757 1.00 88.94 87 ARG A CA 1
ATOM 667 C C . ARG A 1 87 ? -1.699 6.484 13.216 1.00 88.94 87 ARG A C 1
ATOM 669 O O . ARG A 1 87 ? -1.986 6.543 14.403 1.00 88.94 87 ARG A O 1
ATOM 676 N N . ALA A 1 88 ? -2.507 5.985 12.285 1.00 81.69 88 ALA A N 1
ATOM 677 C CA . ALA A 1 88 ? -3.847 5.502 12.588 1.00 81.69 88 ALA A CA 1
ATOM 678 C C . ALA A 1 88 ? -3.848 4.154 13.329 1.00 81.69 88 ALA A C 1
ATOM 680 O O . ALA A 1 88 ? -4.770 3.882 14.081 1.00 81.69 88 ALA A O 1
ATOM 681 N N . ASP A 1 89 ? -2.812 3.338 13.147 1.00 74.62 89 ASP A N 1
ATOM 682 C CA . ASP A 1 89 ? -2.610 2.091 13.893 1.00 74.62 89 ASP A CA 1
ATOM 683 C C . ASP A 1 89 ? -2.125 2.314 15.340 1.00 74.62 89 ASP A C 1
ATOM 685 O O . ASP A 1 89 ? -2.351 1.475 16.203 1.00 74.62 89 ASP A O 1
ATOM 689 N N . SER A 1 90 ? -1.479 3.452 15.621 1.00 70.06 90 SER A N 1
ATOM 690 C CA . SER A 1 90 ? -0.987 3.790 16.969 1.00 70.06 90 SER A CA 1
ATOM 691 C C . SER A 1 90 ? -2.045 4.443 17.876 1.00 70.06 90 SER A C 1
ATOM 693 O O . SER A 1 90 ? -1.708 4.818 19.000 1.00 70.06 90 SER A O 1
ATOM 695 N N . ALA A 1 91 ? -3.268 4.653 17.377 1.00 54.50 91 ALA A N 1
ATOM 696 C CA . ALA A 1 91 ? -4.359 5.373 18.042 1.00 54.50 91 ALA A CA 1
ATOM 697 C C . ALA A 1 91 ? -5.423 4.408 18.580 1.00 54.50 91 ALA A C 1
ATOM 699 O O . ALA A 1 91 ? -5.950 4.696 19.678 1.00 54.50 91 ALA A O 1
#

pLDDT: mean 92.6, std 6.7, range [54.5, 97.38]

Sequence (91 aa):
MDEVLRKRFVGQARLVRLLLWRIGNSTDLATCFCAAKQGGMLGDDDVRLLGELLGAEEACRANDAVPIEVDEVLVAKLQRYADKLNRADSA